Protein AF-A0A2D6P8G8-F1 (afdb_monomer_lite)

Sequence (89 aa):
MSAFLSFLFAATLWVQVPQWSDDWSNCAVDVPDASCHWYIVDADNTFGEGFDWETAPWYSVEGLQDIANLHDNVLESGHQYTLEALQDS

Structure (mmCIF, N/CA/C/O backbone):
data_AF-A0A2D6P8G8-F1
#
_entry.id   AF-A0A2D6P8G8-F1
#
loop_
_atom_site.group_PDB
_atom_site.id
_atom_site.type_symbol
_atom_site.label_atom_id
_atom_site.label_alt_id
_atom_site.label_comp_id
_atom_site.label_asym_id
_atom_site.label_entity_id
_atom_site.label_seq_id
_atom_site.pdbx_PDB_ins_code
_atom_site.Cartn_x
_atom_site.Cartn_y
_atom_site.Cartn_z
_atom_site.occupancy
_atom_site.B_iso_or_equiv
_atom_site.auth_seq_id
_atom_site.auth_comp_id
_atom_site.auth_asym_id
_atom_site.auth_atom_id
_atom_site.pdbx_PDB_model_num
ATOM 1 N N . MET A 1 1 ? -2.927 -4.663 -38.518 1.00 48.97 1 MET A N 1
ATOM 2 C CA . MET A 1 1 ? -3.163 -4.180 -37.141 1.00 48.97 1 MET A CA 1
ATOM 3 C C . MET A 1 1 ? -1.887 -3.503 -36.678 1.00 48.97 1 MET A C 1
ATOM 5 O O . MET A 1 1 ? -0.827 -4.100 -36.794 1.00 48.97 1 MET A O 1
ATOM 9 N N . SER A 1 2 ? -1.974 -2.216 -36.347 1.00 53.53 2 SER A N 1
ATOM 10 C CA . SER A 1 2 ? -0.821 -1.326 -36.176 1.00 53.53 2 SER A CA 1
ATOM 11 C C . SER A 1 2 ? -0.024 -1.678 -34.919 1.00 53.53 2 SER A C 1
ATOM 13 O O . SER A 1 2 ? -0.594 -1.679 -33.832 1.00 53.53 2 SER A O 1
ATOM 15 N N . ALA A 1 3 ? 1.291 -1.884 -35.055 1.00 62.47 3 ALA A N 1
ATOM 16 C CA . ALA A 1 3 ? 2.233 -2.047 -33.936 1.00 62.47 3 ALA A CA 1
ATOM 17 C C . ALA A 1 3 ? 2.207 -0.867 -32.936 1.00 62.47 3 ALA A C 1
ATOM 19 O O . ALA A 1 3 ? 2.651 -0.996 -31.801 1.00 62.47 3 ALA A O 1
ATOM 20 N N . PHE A 1 4 ? 1.616 0.264 -33.334 1.00 57.25 4 PHE A N 1
ATOM 21 C CA . PHE A 1 4 ? 1.321 1.411 -32.474 1.00 57.25 4 PHE A CA 1
ATOM 22 C C . PHE A 1 4 ? 0.398 1.088 -31.289 1.00 57.25 4 PHE A C 1
ATOM 24 O O . PHE A 1 4 ? 0.541 1.700 -30.238 1.00 57.25 4 PHE A O 1
ATOM 31 N N . LEU A 1 5 ? -0.527 0.130 -31.426 1.00 57.03 5 LEU A N 1
ATOM 32 C CA . LEU A 1 5 ? -1.438 -0.225 -30.331 1.00 57.03 5 LEU A CA 1
ATOM 33 C C . LEU A 1 5 ? -0.745 -1.072 -29.248 1.00 57.03 5 LEU A C 1
ATOM 35 O O . LEU A 1 5 ? -1.164 -1.058 -28.098 1.00 57.03 5 LEU A O 1
ATOM 39 N N . SER A 1 6 ? 0.337 -1.771 -29.605 1.00 53.31 6 SER A N 1
ATOM 40 C CA . SER A 1 6 ? 1.110 -2.620 -28.689 1.00 53.31 6 SER A CA 1
ATOM 41 C C . SER A 1 6 ? 2.008 -1.821 -27.738 1.00 53.31 6 SER A C 1
ATOM 43 O O . SER A 1 6 ? 2.298 -2.298 -26.651 1.00 53.31 6 SER A O 1
ATOM 45 N N . PHE A 1 7 ? 2.406 -0.598 -28.107 1.00 54.69 7 PHE A N 1
ATOM 46 C CA . PHE A 1 7 ? 3.172 0.300 -27.229 1.00 54.69 7 PHE A CA 1
ATOM 47 C C . PHE A 1 7 ? 2.297 1.074 -26.229 1.00 54.69 7 PHE A C 1
ATOM 49 O O . PHE A 1 7 ? 2.808 1.566 -25.229 1.00 54.69 7 PHE A O 1
ATOM 56 N N . LEU A 1 8 ? 0.98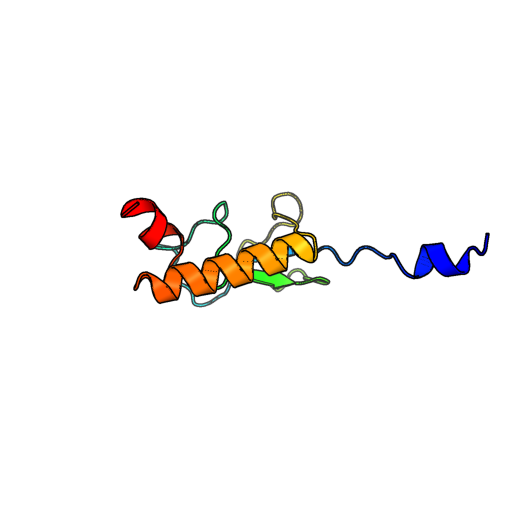5 1.171 -26.474 1.00 55.78 8 LEU A N 1
ATOM 57 C CA . LEU A 1 8 ? 0.039 1.861 -25.585 1.00 55.78 8 LEU A CA 1
ATOM 58 C C . LEU A 1 8 ? -0.410 1.003 -24.389 1.00 55.78 8 LEU A C 1
ATOM 60 O O . LEU A 1 8 ? -1.046 1.522 -23.481 1.00 55.78 8 LEU A O 1
ATOM 64 N N . PHE A 1 9 ? -0.049 -0.283 -24.371 1.00 53.78 9 PHE A N 1
ATOM 65 C CA . PHE A 1 9 ? -0.249 -1.209 -23.253 1.00 53.78 9 PHE A CA 1
ATOM 66 C C . PHE A 1 9 ? 1.097 -1.629 -22.646 1.00 53.78 9 PHE A C 1
ATOM 68 O O . PHE A 1 9 ? 1.322 -2.802 -22.352 1.00 53.78 9 PHE A O 1
ATOM 75 N N . ALA A 1 10 ? 2.023 -0.683 -22.459 1.00 56.66 10 ALA A N 1
ATOM 76 C CA . ALA A 1 10 ? 3.043 -0.883 -21.437 1.00 56.66 10 ALA A CA 1
ATOM 77 C C . ALA A 1 10 ? 2.291 -0.968 -20.102 1.00 56.66 10 ALA A C 1
ATOM 79 O O . ALA A 1 10 ? 1.827 0.047 -19.591 1.00 56.66 10 ALA A O 1
ATOM 80 N N . ALA A 1 11 ? 2.044 -2.189 -19.622 1.00 60.75 11 ALA A N 1
ATOM 81 C CA . ALA A 1 11 ? 1.337 -2.427 -18.376 1.00 60.75 11 ALA A CA 1
ATOM 82 C C . ALA A 1 11 ? 2.073 -1.678 -17.260 1.00 60.75 11 ALA A C 1
ATOM 84 O O . ALA A 1 11 ? 3.190 -2.045 -16.898 1.00 60.75 11 ALA A O 1
ATOM 85 N N . THR A 1 12 ? 1.473 -0.602 -16.753 1.00 70.19 12 THR A N 1
ATOM 86 C CA . THR A 1 12 ? 1.964 0.088 -15.562 1.00 70.19 12 THR A CA 1
ATOM 87 C C . THR A 1 12 ? 1.598 -0.792 -14.376 1.00 70.19 12 THR A C 1
ATOM 89 O O . THR A 1 12 ? 0.506 -0.671 -13.819 1.00 70.19 12 THR A O 1
ATOM 92 N N . LEU A 1 13 ? 2.457 -1.763 -14.078 1.00 83.56 13 LEU A N 1
ATOM 93 C CA . LEU A 1 13 ? 2.384 -2.500 -12.828 1.00 83.56 13 LEU A CA 1
ATOM 94 C C . LEU A 1 13 ? 2.897 -1.590 -11.717 1.00 83.56 13 LEU A C 1
ATOM 96 O O . LEU A 1 13 ? 3.843 -0.830 -11.917 1.00 83.56 13 LEU A O 1
ATOM 100 N N . TRP A 1 14 ? 2.248 -1.664 -10.568 1.00 91.06 14 TRP A N 1
ATOM 101 C CA . TRP A 1 14 ? 2.589 -0.883 -9.393 1.00 91.06 14 TRP A CA 1
ATOM 102 C C . TRP A 1 14 ? 3.115 -1.828 -8.328 1.00 91.06 14 TRP A C 1
ATOM 104 O O . TRP A 1 14 ? 2.448 -2.802 -7.983 1.00 91.06 14 TRP A O 1
ATOM 114 N N . VAL A 1 15 ? 4.313 -1.565 -7.829 1.00 91.31 15 VAL A N 1
ATOM 115 C CA . VAL A 1 15 ? 4.921 -2.354 -6.764 1.00 91.31 15 VAL A CA 1
ATOM 116 C C . VAL A 1 15 ? 4.529 -1.783 -5.405 1.00 91.31 15 VAL A C 1
ATOM 118 O O . VAL A 1 15 ? 4.487 -0.563 -5.231 1.00 91.31 15 VAL A O 1
ATOM 121 N N . GLN A 1 16 ? 4.226 -2.660 -4.451 1.00 92.00 16 GLN A N 1
ATOM 122 C CA . GLN A 1 16 ? 4.010 -2.289 -3.056 1.00 92.00 16 GLN A CA 1
ATOM 123 C C . GLN A 1 16 ? 5.358 -2.101 -2.364 1.00 92.00 16 GLN A C 1
ATOM 125 O O . GLN A 1 16 ? 6.206 -2.995 -2.388 1.00 92.00 16 GLN A O 1
ATOM 130 N N . VAL A 1 17 ? 5.544 -0.944 -1.733 1.00 91.00 17 VAL A N 1
ATOM 131 C CA . VAL A 1 17 ? 6.767 -0.600 -1.004 1.00 91.00 17 VAL A CA 1
ATOM 132 C C . VAL A 1 17 ? 6.442 -0.131 0.420 1.00 91.00 17 VAL A C 1
ATOM 134 O O . VAL A 1 17 ? 5.461 0.592 0.611 1.00 91.00 17 VAL A O 1
ATOM 137 N N . PRO A 1 18 ? 7.242 -0.514 1.430 1.00 89.56 18 PRO A N 1
ATOM 138 C CA . PRO A 1 18 ? 7.101 -0.015 2.800 1.00 89.56 18 PRO A CA 1
ATOM 139 C C . PRO A 1 18 ? 7.207 1.516 2.897 1.00 89.56 18 PRO A C 1
ATOM 141 O O . PRO A 1 18 ? 8.142 2.092 2.330 1.00 89.56 18 PRO A O 1
ATOM 144 N N . GLN A 1 19 ? 6.319 2.191 3.644 1.00 88.56 19 GLN A N 1
ATOM 145 C CA . GLN A 1 19 ? 6.541 3.610 3.973 1.00 88.56 19 GLN A CA 1
ATOM 146 C C . GLN A 1 19 ? 7.473 3.763 5.181 1.00 88.56 19 GLN A C 1
ATOM 148 O O . GLN A 1 19 ? 7.680 2.855 5.981 1.00 88.56 19 GLN A O 1
ATOM 153 N N . TRP A 1 20 ? 8.087 4.936 5.323 1.00 81.44 20 TRP A N 1
ATOM 154 C CA . TRP A 1 20 ? 9.209 5.104 6.256 1.00 81.44 20 TRP A CA 1
ATOM 155 C C . TRP A 1 20 ? 8.779 5.428 7.691 1.00 81.44 20 TRP A C 1
ATOM 157 O O . TRP A 1 20 ? 9.605 5.357 8.597 1.00 81.44 20 TRP A O 1
ATOM 167 N N . SER A 1 21 ? 7.523 5.828 7.906 1.00 81.69 21 SER A N 1
ATOM 168 C CA . SER A 1 21 ? 7.047 6.372 9.187 1.00 81.69 21 SER A CA 1
ATOM 169 C C . SER A 1 21 ? 5.754 5.714 9.686 1.00 81.69 21 SER A C 1
ATOM 171 O O . SER A 1 21 ? 5.031 6.332 10.471 1.00 81.69 21 SER A O 1
ATOM 173 N N . ASP A 1 22 ? 5.482 4.481 9.261 1.00 84.19 22 ASP A N 1
ATOM 174 C CA . ASP A 1 22 ? 4.277 3.752 9.656 1.00 84.19 22 ASP A CA 1
ATOM 175 C C . ASP A 1 22 ? 4.489 2.881 10.893 1.00 84.19 22 ASP A C 1
ATOM 177 O O . ASP A 1 22 ? 5.607 2.497 11.259 1.00 84.19 22 ASP A O 1
ATOM 181 N N . ASP A 1 23 ? 3.380 2.570 11.556 1.00 87.69 23 ASP A N 1
ATOM 182 C CA . ASP A 1 23 ? 3.366 1.687 12.709 1.00 87.69 23 ASP A CA 1
ATOM 183 C C . ASP A 1 23 ? 3.379 0.222 12.266 1.00 87.69 23 ASP A C 1
ATOM 185 O O . ASP A 1 23 ? 2.347 -0.438 12.152 1.00 87.69 23 ASP A O 1
ATOM 189 N N . TRP A 1 24 ? 4.583 -0.310 12.071 1.00 88.00 24 TRP A N 1
ATOM 190 C CA . TRP A 1 24 ? 4.813 -1.709 11.703 1.00 88.00 24 TRP A CA 1
ATOM 191 C C . TRP A 1 24 ? 4.274 -2.743 12.701 1.00 88.00 24 TRP A C 1
ATOM 193 O O . TRP A 1 24 ? 4.290 -3.931 12.396 1.00 88.00 24 TRP A O 1
ATOM 203 N N . SER A 1 25 ? 3.783 -2.337 13.880 1.00 89.69 25 SER A N 1
ATOM 204 C CA . SER A 1 25 ? 3.047 -3.251 14.763 1.00 89.69 25 SER A CA 1
ATOM 205 C C . SER A 1 25 ? 1.611 -3.520 14.292 1.00 89.69 25 SER A C 1
ATOM 207 O O . SER A 1 25 ? 1.046 -4.555 14.642 1.00 89.69 25 SER A O 1
ATOM 209 N N . ASN A 1 26 ? 1.060 -2.628 13.463 1.00 90.19 26 ASN A N 1
ATOM 210 C CA . ASN A 1 26 ? -0.281 -2.697 12.878 1.00 90.19 26 ASN A CA 1
ATOM 211 C C . ASN A 1 26 ? -0.262 -2.864 11.347 1.00 90.19 26 ASN A C 1
ATOM 213 O O . ASN A 1 26 ? -1.316 -2.885 10.715 1.00 90.19 26 ASN A O 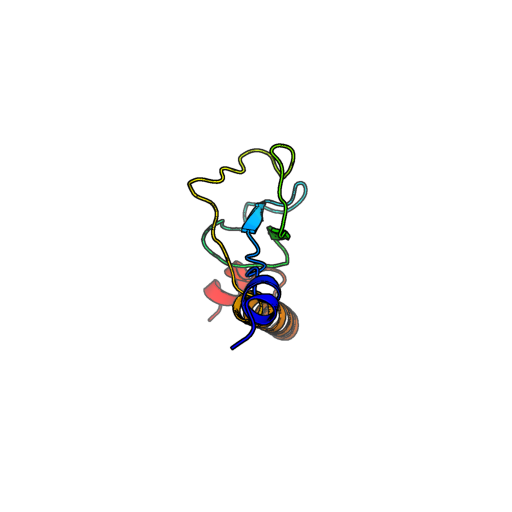1
ATOM 217 N N . CYS A 1 27 ? 0.924 -3.013 10.754 1.00 89.12 27 CYS A N 1
ATOM 218 C CA . CYS A 1 27 ? 1.130 -3.203 9.321 1.00 89.12 27 CYS A CA 1
ATOM 219 C C . CYS A 1 27 ? 1.785 -4.561 9.047 1.00 89.12 27 CYS A C 1
ATOM 221 O O . CYS A 1 27 ? 2.678 -4.983 9.780 1.00 89.12 27 CYS A O 1
ATOM 223 N N . ALA A 1 28 ? 1.399 -5.227 7.957 1.00 87.88 28 ALA A N 1
ATOM 224 C CA . ALA A 1 28 ? 2.094 -6.418 7.473 1.00 87.88 28 ALA A CA 1
ATOM 225 C C . ALA A 1 28 ? 2.263 -6.386 5.957 1.00 87.88 28 ALA A C 1
ATOM 227 O O . ALA A 1 28 ? 1.375 -5.950 5.233 1.00 87.88 28 ALA A O 1
ATOM 228 N N . VAL A 1 29 ? 3.412 -6.876 5.489 1.00 82.06 29 VAL A N 1
ATOM 229 C CA . VAL A 1 29 ? 3.820 -6.831 4.075 1.00 82.06 29 VAL A CA 1
ATOM 230 C C . VAL A 1 29 ? 2.866 -7.615 3.166 1.00 82.06 29 VAL A C 1
ATOM 232 O O . VAL A 1 29 ? 2.686 -7.266 2.004 1.00 82.06 29 VAL A O 1
ATOM 235 N N . ASP A 1 30 ? 2.241 -8.670 3.682 1.00 86.25 30 ASP A N 1
ATOM 236 C CA . ASP A 1 30 ? 1.292 -9.521 2.963 1.00 86.25 30 ASP A CA 1
ATOM 237 C C . ASP A 1 30 ? -0.144 -8.973 2.943 1.00 86.25 30 ASP A C 1
ATOM 239 O O . ASP A 1 30 ? -0.981 -9.497 2.207 1.00 86.25 30 ASP A O 1
ATOM 243 N N . VAL A 1 31 ? -0.430 -7.911 3.706 1.00 90.75 31 VAL A N 1
ATOM 244 C CA . VAL A 1 31 ? -1.742 -7.260 3.741 1.00 90.75 31 VAL A CA 1
ATOM 245 C C . VAL A 1 31 ? -1.675 -5.926 2.996 1.00 90.75 31 VAL A C 1
ATOM 247 O O . VAL A 1 31 ? -0.966 -5.012 3.427 1.00 90.75 31 VAL A O 1
ATOM 250 N N . PRO A 1 32 ? -2.412 -5.778 1.881 1.00 92.81 32 PRO A N 1
ATOM 251 C CA . PRO A 1 32 ? -2.423 -4.529 1.145 1.00 92.81 32 PRO A CA 1
ATOM 252 C C . PRO A 1 32 ? -3.138 -3.447 1.951 1.00 92.81 32 PRO A C 1
ATOM 254 O O . PRO A 1 32 ? -4.335 -3.534 2.213 1.00 92.81 32 PRO A O 1
ATOM 257 N N . ASP A 1 33 ? -2.391 -2.411 2.317 1.00 94.50 33 ASP A N 1
ATOM 258 C CA . ASP A 1 33 ? -2.899 -1.307 3.123 1.00 94.50 33 ASP A CA 1
ATOM 259 C C . ASP A 1 33 ? -2.229 0.005 2.706 1.00 94.50 33 ASP A C 1
ATOM 261 O O . ASP A 1 33 ? -1.010 0.154 2.824 1.00 94.50 33 ASP A O 1
ATOM 265 N N . ALA A 1 34 ? -3.024 0.951 2.202 1.00 93.56 34 ALA A N 1
ATOM 266 C CA . ALA A 1 34 ? -2.552 2.275 1.797 1.00 93.56 34 ALA A CA 1
ATOM 267 C C . ALA A 1 34 ? -2.124 3.154 2.989 1.00 93.56 34 ALA A C 1
ATOM 269 O O . ALA A 1 34 ? -1.378 4.113 2.796 1.00 93.56 34 ALA A O 1
ATOM 270 N N . SER A 1 35 ? -2.536 2.804 4.212 1.00 93.56 35 SER A N 1
ATOM 271 C CA . SER A 1 35 ? -2.046 3.412 5.452 1.00 93.56 35 SER A CA 1
ATOM 272 C C . SER A 1 35 ? -0.644 2.922 5.847 1.00 93.56 35 SER A C 1
ATOM 274 O O . SER A 1 35 ? -0.050 3.526 6.728 1.00 93.56 35 SER A O 1
ATOM 276 N N . CYS A 1 36 ? -0.136 1.843 5.230 1.00 92.62 36 CYS A N 1
ATOM 277 C CA . CYS A 1 36 ? 1.133 1.182 5.591 1.00 92.62 36 CYS A CA 1
ATOM 278 C C . CYS A 1 36 ? 2.145 1.066 4.437 1.00 92.62 36 CYS A C 1
ATOM 280 O O . CYS A 1 36 ? 3.331 0.793 4.638 1.00 92.62 36 CYS A O 1
ATOM 282 N N . HIS A 1 37 ? 1.673 1.178 3.193 1.00 92.81 37 HIS A N 1
ATOM 283 C CA . HIS A 1 37 ? 2.488 0.951 2.003 1.00 92.81 37 HIS A CA 1
ATOM 284 C C . HIS A 1 37 ? 2.214 2.005 0.940 1.00 92.81 37 HIS A C 1
ATOM 286 O O . HIS A 1 37 ? 1.083 2.464 0.777 1.00 92.81 37 HIS A O 1
ATOM 292 N N . TRP A 1 38 ? 3.247 2.358 0.180 1.00 91.56 38 TRP A N 1
ATOM 293 C CA . TRP A 1 38 ? 3.073 3.070 -1.079 1.00 91.56 38 TRP A CA 1
ATOM 294 C C . TRP A 1 38 ? 2.961 2.074 -2.225 1.00 91.56 38 TRP A C 1
ATOM 296 O O . TRP A 1 38 ? 3.469 0.956 -2.160 1.00 91.56 38 TRP A O 1
ATOM 306 N N . TYR A 1 39 ? 2.335 2.522 -3.305 1.00 91.94 39 TYR A N 1
ATOM 307 C CA . TYR A 1 39 ? 2.244 1.776 -4.548 1.00 91.94 39 TYR A CA 1
ATOM 308 C C . TYR A 1 39 ? 2.874 2.631 -5.637 1.00 91.94 39 TYR A C 1
ATOM 310 O O . TYR A 1 39 ? 2.434 3.761 -5.857 1.00 91.94 39 TYR A O 1
ATOM 318 N N . ILE A 1 40 ? 3.932 2.134 -6.287 1.00 89.56 40 ILE A N 1
ATOM 319 C CA . ILE A 1 40 ? 4.793 2.938 -7.175 1.00 89.56 40 ILE A CA 1
ATOM 320 C C . ILE A 1 40 ? 5.096 2.178 -8.475 1.00 89.56 40 ILE A C 1
ATOM 322 O O . ILE A 1 40 ? 5.343 0.982 -8.444 1.00 89.56 40 ILE A O 1
ATOM 326 N N . VAL A 1 41 ? 5.075 2.850 -9.633 1.00 86.06 41 VAL A N 1
ATOM 327 C CA . VAL A 1 41 ? 5.393 2.224 -10.943 1.00 86.06 41 VAL A CA 1
ATOM 328 C C . VAL A 1 41 ? 6.898 2.069 -11.173 1.00 86.06 41 VAL A C 1
ATOM 330 O O . VAL A 1 41 ? 7.335 1.109 -11.798 1.00 86.06 41 VAL A O 1
ATOM 333 N N . ASP A 1 42 ? 7.683 3.028 -10.689 1.00 81.12 42 ASP A N 1
ATOM 334 C CA . ASP A 1 42 ? 9.126 3.133 -10.920 1.00 81.12 42 ASP A CA 1
ATOM 335 C C . ASP A 1 42 ? 9.835 3.308 -9.574 1.00 81.12 42 ASP A C 1
ATOM 337 O O . ASP A 1 42 ? 10.348 4.379 -9.245 1.00 81.12 42 ASP A O 1
ATOM 341 N N . ALA A 1 43 ? 9.740 2.280 -8.725 1.00 80.25 43 ALA A N 1
ATOM 342 C CA . ALA A 1 43 ? 10.506 2.268 -7.488 1.00 80.25 43 ALA A CA 1
ATOM 343 C C . ALA A 1 43 ? 12.007 2.224 -7.828 1.00 80.25 43 ALA A C 1
ATOM 345 O O . ALA A 1 43 ? 12.428 1.646 -8.820 1.00 80.25 43 ALA A O 1
ATOM 346 N N . ASP A 1 44 ? 12.837 2.845 -7.012 1.00 78.00 44 ASP A N 1
ATOM 347 C CA . ASP A 1 44 ? 14.279 2.650 -7.003 1.00 78.00 44 ASP A CA 1
ATOM 348 C C . ASP A 1 44 ? 14.719 1.985 -5.686 1.00 78.00 44 ASP A C 1
ATOM 350 O O . ASP A 1 44 ? 13.913 1.591 -4.843 1.00 78.00 44 ASP A O 1
ATOM 354 N N . ASN A 1 45 ? 16.024 1.829 -5.500 1.00 68.62 45 ASN A N 1
ATOM 355 C CA . ASN A 1 45 ? 16.599 1.231 -4.297 1.00 68.62 45 ASN A CA 1
ATOM 356 C C . ASN A 1 45 ? 16.587 2.157 -3.065 1.00 68.62 45 ASN A C 1
ATOM 358 O O . ASN A 1 45 ? 17.190 1.809 -2.051 1.00 68.62 45 ASN A O 1
ATOM 362 N N . THR A 1 46 ? 15.966 3.336 -3.145 1.00 75.31 46 THR A N 1
ATOM 363 C CA . THR A 1 46 ? 15.840 4.270 -2.021 1.00 75.31 46 THR A CA 1
ATOM 364 C C . THR A 1 46 ? 14.495 4.146 -1.308 1.00 75.31 46 THR A C 1
ATOM 366 O O . THR A 1 46 ? 14.358 4.653 -0.198 1.00 75.31 46 THR A O 1
ATOM 369 N N . PHE A 1 47 ? 13.511 3.447 -1.887 1.00 76.50 47 PHE A N 1
ATOM 370 C CA . PHE A 1 47 ? 12.190 3.290 -1.279 1.00 76.50 47 PHE A CA 1
ATOM 371 C C . PHE A 1 47 ? 12.201 2.309 -0.110 1.00 76.50 47 PHE A C 1
ATOM 373 O O . PHE A 1 47 ? 12.093 1.107 -0.299 1.00 76.50 47 PHE A O 1
ATOM 380 N N . GLY A 1 48 ? 12.248 2.853 1.104 1.00 67.06 48 GLY A N 1
ATOM 381 C CA . GLY A 1 48 ? 12.017 2.112 2.342 1.00 67.06 48 GLY A CA 1
ATOM 382 C C . GLY A 1 48 ? 13.231 1.288 2.753 1.00 67.06 48 GLY A C 1
ATOM 383 O O . GLY A 1 48 ? 13.919 0.687 1.929 1.00 67.06 48 GLY A O 1
ATOM 384 N N . GLU A 1 49 ? 13.517 1.239 4.052 1.00 72.31 49 GLU A N 1
ATOM 385 C CA . GLU A 1 49 ? 14.485 0.260 4.540 1.00 72.31 49 GLU A CA 1
ATOM 386 C C . GLU A 1 49 ? 13.889 -1.146 4.384 1.00 72.31 49 GLU A C 1
ATOM 388 O O . GLU A 1 49 ? 12.848 -1.453 4.959 1.00 72.31 49 GLU A O 1
ATOM 393 N N . GLY A 1 50 ? 14.550 -2.000 3.597 1.00 68.31 50 GLY A N 1
ATOM 394 C CA . GLY A 1 50 ? 14.158 -3.403 3.434 1.00 68.31 50 GLY A CA 1
ATOM 395 C C . GLY A 1 50 ? 13.276 -3.722 2.224 1.00 68.31 50 GLY A C 1
ATOM 396 O O . GLY A 1 50 ? 12.768 -4.838 2.152 1.00 68.31 50 GLY A O 1
ATOM 397 N N . PHE A 1 51 ? 13.108 -2.804 1.266 1.00 82.44 51 PHE A N 1
ATOM 398 C CA . PHE A 1 51 ? 12.482 -3.143 -0.014 1.00 82.44 51 PHE A CA 1
ATOM 399 C C . PHE A 1 51 ? 13.364 -4.079 -0.852 1.00 82.44 51 PHE A C 1
ATOM 401 O O . PHE A 1 51 ? 14.560 -3.836 -1.038 1.00 82.44 51 PHE A O 1
ATOM 408 N N . ASP A 1 52 ? 12.748 -5.129 -1.388 1.00 82.94 52 ASP A N 1
ATOM 409 C CA . ASP A 1 52 ? 13.376 -6.104 -2.270 1.00 82.94 52 ASP A CA 1
ATOM 410 C C . ASP A 1 52 ? 12.449 -6.433 -3.446 1.00 82.94 52 ASP A C 1
ATOM 412 O O . ASP A 1 52 ? 11.334 -6.926 -3.277 1.00 82.94 52 ASP A O 1
ATOM 416 N N . TRP A 1 53 ? 12.941 -6.185 -4.659 1.00 82.19 53 TRP A N 1
ATOM 417 C CA . TRP A 1 53 ? 12.219 -6.429 -5.904 1.00 82.19 53 TRP A CA 1
ATOM 418 C C . TRP A 1 53 ? 11.837 -7.892 -6.129 1.00 82.19 53 TRP A C 1
ATOM 420 O O . TRP A 1 53 ? 10.861 -8.151 -6.833 1.00 82.19 53 TRP A O 1
ATOM 430 N N . GLU A 1 54 ? 12.602 -8.841 -5.584 1.00 83.12 54 GLU A N 1
ATOM 431 C CA . GLU A 1 54 ? 12.329 -10.270 -5.774 1.00 83.12 54 GLU A CA 1
ATOM 432 C C . GLU A 1 54 ? 11.118 -10.739 -4.963 1.00 83.12 54 GLU A C 1
ATOM 434 O O . GLU A 1 54 ? 10.444 -11.696 -5.349 1.00 83.12 54 GLU A O 1
ATOM 439 N N . THR A 1 55 ? 10.830 -10.060 -3.852 1.00 83.88 55 THR A N 1
ATOM 440 C CA . THR A 1 55 ? 9.784 -10.450 -2.899 1.00 83.88 55 THR A CA 1
ATOM 441 C C . THR A 1 55 ? 8.612 -9.472 -2.846 1.00 83.88 55 THR A C 1
ATOM 443 O O . THR A 1 55 ? 7.568 -9.808 -2.285 1.00 83.88 55 THR A O 1
ATOM 446 N N . ALA A 1 56 ? 8.741 -8.295 -3.460 1.00 86.38 56 ALA A N 1
ATOM 447 C CA . ALA A 1 56 ? 7.706 -7.275 -3.445 1.00 86.38 56 ALA A CA 1
ATOM 448 C C . ALA A 1 56 ? 6.434 -7.679 -4.225 1.00 86.38 56 ALA A C 1
ATOM 450 O O . ALA A 1 56 ? 6.525 -8.138 -5.370 1.00 86.38 56 ALA A O 1
ATOM 451 N N . PRO A 1 57 ? 5.233 -7.458 -3.656 1.00 89.44 57 PRO A N 1
ATOM 452 C CA . PRO A 1 57 ? 3.970 -7.637 -4.367 1.00 89.44 57 PRO A CA 1
ATOM 453 C C . PRO A 1 57 ? 3.776 -6.609 -5.491 1.00 89.44 57 PRO A C 1
ATOM 455 O O . PRO A 1 57 ? 4.109 -5.432 -5.343 1.00 89.44 57 PRO A O 1
ATOM 458 N N . TRP A 1 58 ? 3.166 -7.044 -6.597 1.00 89.88 58 TRP A N 1
ATOM 459 C CA . TRP A 1 58 ? 2.849 -6.200 -7.751 1.00 89.88 58 TRP A CA 1
ATOM 460 C C . TRP A 1 58 ? 1.351 -6.200 -8.041 1.00 89.88 58 TRP A C 1
ATOM 462 O O . TRP A 1 58 ? 0.704 -7.247 -8.016 1.00 89.88 58 TRP A O 1
ATOM 472 N N . TYR A 1 59 ? 0.824 -5.035 -8.401 1.00 91.94 59 TYR A N 1
ATOM 473 C CA . TYR A 1 59 ? -0.596 -4.804 -8.632 1.00 91.94 59 TYR A CA 1
ATOM 474 C C . TYR A 1 59 ? -0.849 -4.195 -10.011 1.00 91.94 59 TYR A C 1
ATOM 476 O O . TYR A 1 59 ? -0.054 -3.406 -10.531 1.00 91.94 59 TYR A O 1
ATOM 484 N N . SER A 1 60 ? -1.982 -4.565 -10.612 1.00 92.31 60 SER A N 1
ATOM 485 C CA . SER A 1 60 ? -2.530 -3.856 -11.768 1.00 92.31 60 SER A CA 1
ATOM 486 C C . SER A 1 60 ? -3.258 -2.583 -11.324 1.00 92.31 60 SER A C 1
ATOM 488 O O . SER A 1 60 ? -3.430 -2.328 -10.132 1.00 92.31 60 SER A O 1
ATOM 490 N N . VAL A 1 61 ? -3.730 -1.793 -12.289 1.00 90.56 61 VAL A N 1
ATOM 491 C CA . VAL A 1 61 ? -4.546 -0.600 -12.016 1.00 90.56 61 VAL A CA 1
ATOM 492 C C . VAL A 1 61 ? -5.840 -0.966 -11.283 1.00 90.56 61 VAL A C 1
ATOM 494 O O . VAL A 1 61 ? -6.239 -0.269 -10.357 1.00 90.56 61 VAL A O 1
ATOM 497 N N . GLU A 1 62 ? -6.475 -2.077 -11.657 1.00 92.50 62 GLU A N 1
ATOM 498 C CA . GLU A 1 62 ? -7.667 -2.593 -10.977 1.00 92.50 62 GLU A CA 1
ATOM 499 C C . GLU A 1 62 ? -7.341 -3.005 -9.538 1.00 92.50 62 GLU A C 1
ATOM 501 O O . GLU A 1 62 ? -8.073 -2.639 -8.626 1.00 92.50 62 GLU A O 1
ATOM 506 N N . GLY A 1 63 ? -6.198 -3.668 -9.321 1.00 92.81 63 GLY A N 1
ATOM 507 C CA . GLY A 1 63 ? -5.728 -4.005 -7.976 1.00 92.81 63 GLY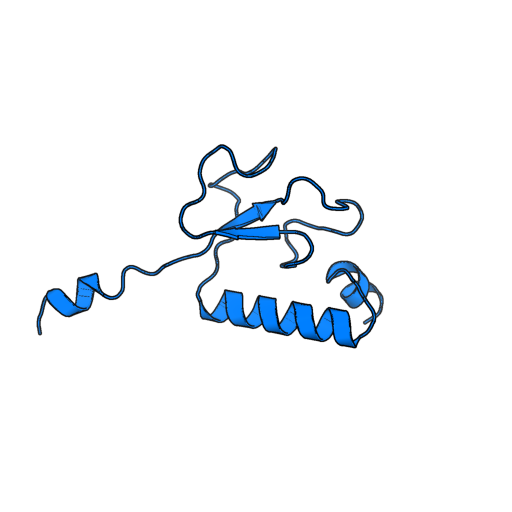 A CA 1
ATOM 508 C C . GLY A 1 63 ? -5.527 -2.769 -7.096 1.00 92.81 63 GLY A C 1
ATOM 509 O O . GLY A 1 63 ? -5.928 -2.773 -5.938 1.00 92.81 63 GLY A O 1
ATOM 510 N N . LEU A 1 64 ? -4.987 -1.675 -7.644 1.00 93.31 64 LEU A N 1
ATOM 511 C CA . LEU A 1 64 ? -4.892 -0.411 -6.906 1.00 93.31 64 LEU A CA 1
ATOM 512 C C . LEU A 1 64 ? -6.253 0.201 -6.580 1.00 93.31 64 LEU A C 1
ATOM 514 O O . LEU A 1 64 ? -6.422 0.768 -5.503 1.00 93.31 64 LEU A O 1
ATOM 518 N N . GLN A 1 65 ? -7.220 0.100 -7.494 1.00 95.12 65 GLN A N 1
ATOM 519 C CA . GLN A 1 65 ? -8.578 0.563 -7.225 1.00 95.12 65 GLN A CA 1
ATOM 520 C C . GLN A 1 65 ? -9.219 -0.243 -6.089 1.00 95.12 65 GLN A C 1
ATOM 522 O O . GLN A 1 65 ? -9.885 0.341 -5.236 1.00 95.12 65 GLN A O 1
ATOM 527 N N . ASP A 1 66 ? -8.991 -1.556 -6.047 1.00 95.88 66 ASP A N 1
ATOM 528 C CA . ASP A 1 66 ? -9.468 -2.415 -4.962 1.00 95.88 66 ASP A CA 1
ATOM 529 C C . ASP A 1 66 ? -8.830 -2.033 -3.622 1.00 95.88 66 ASP A C 1
ATOM 531 O O . ASP A 1 66 ? -9.531 -1.954 -2.616 1.00 95.88 66 ASP A O 1
ATOM 535 N N . ILE A 1 67 ? -7.533 -1.713 -3.611 1.00 95.69 67 ILE A N 1
ATOM 536 C CA . ILE A 1 67 ? -6.822 -1.231 -2.417 1.00 95.69 67 ILE A CA 1
ATOM 537 C C . ILE A 1 67 ? -7.383 0.111 -1.937 1.00 95.69 67 ILE A C 1
ATOM 539 O O . ILE A 1 67 ? -7.588 0.297 -0.740 1.00 95.69 67 ILE A O 1
ATOM 543 N N . ALA A 1 68 ? -7.659 1.041 -2.853 1.00 95.88 68 ALA A N 1
ATOM 544 C CA . ALA A 1 68 ? -8.263 2.324 -2.506 1.00 95.88 68 ALA A CA 1
ATOM 545 C C . ALA A 1 68 ? -9.662 2.136 -1.897 1.00 95.88 68 ALA A C 1
ATOM 547 O O . ALA A 1 68 ? -9.958 2.687 -0.840 1.00 95.88 68 ALA A O 1
ATOM 548 N N . ASN A 1 69 ? -10.493 1.289 -2.512 1.00 97.38 69 ASN A N 1
ATOM 549 C CA . ASN A 1 69 ? -11.817 0.965 -1.983 1.00 97.38 69 ASN A CA 1
ATOM 550 C C . ASN A 1 69 ? -11.727 0.273 -0.612 1.00 97.38 69 ASN A C 1
ATOM 552 O O . ASN A 1 69 ? -12.542 0.533 0.269 1.00 97.38 69 ASN A O 1
ATOM 556 N N . LEU A 1 70 ? -10.751 -0.622 -0.426 1.00 96.50 70 LEU A N 1
ATOM 557 C CA . LEU A 1 70 ? -10.490 -1.280 0.851 1.00 96.50 70 LEU A CA 1
ATOM 558 C C . LEU A 1 70 ? -10.128 -0.260 1.933 1.00 96.50 70 LEU A C 1
ATOM 560 O O . LEU A 1 70 ? -10.714 -0.308 3.008 1.00 96.50 70 LEU A O 1
ATOM 564 N N . HIS A 1 71 ? -9.224 0.675 1.639 1.00 96.19 71 HIS A N 1
ATOM 565 C CA . HIS A 1 71 ? -8.850 1.748 2.560 1.00 96.19 71 HIS A CA 1
ATOM 566 C C . HIS A 1 71 ? -10.068 2.576 2.992 1.00 96.19 71 HIS A C 1
ATOM 568 O O . HIS A 1 71 ? -10.280 2.774 4.187 1.00 96.19 71 HIS A O 1
ATOM 574 N N . ASP A 1 72 ? -10.914 2.984 2.044 1.00 97.19 72 ASP A N 1
ATOM 575 C CA . ASP A 1 72 ? -12.131 3.741 2.352 1.00 97.19 72 ASP A CA 1
ATOM 576 C C . ASP A 1 72 ? -13.089 2.939 3.254 1.00 97.19 72 ASP A C 1
ATOM 578 O O . ASP A 1 72 ? -13.612 3.477 4.231 1.00 97.19 72 ASP A O 1
ATOM 582 N N . ASN A 1 73 ? -13.267 1.639 2.986 1.00 96.44 73 ASN A N 1
ATOM 583 C CA . ASN A 1 73 ? -14.096 0.760 3.818 1.00 96.44 73 ASN A CA 1
ATOM 584 C C . ASN A 1 73 ? -13.524 0.588 5.236 1.00 96.44 73 ASN A C 1
ATOM 586 O O . ASN A 1 73 ? -14.280 0.578 6.208 1.00 96.44 73 ASN A O 1
ATOM 590 N N . VAL A 1 74 ? -12.199 0.456 5.366 1.00 96.06 74 VAL A N 1
ATOM 591 C CA . VAL A 1 74 ? -11.497 0.355 6.657 1.00 96.06 74 VAL A CA 1
ATOM 592 C C . VAL A 1 74 ? -11.759 1.614 7.486 1.00 96.06 74 VAL A C 1
ATOM 594 O O . VAL A 1 74 ? -12.222 1.513 8.625 1.00 96.06 74 VAL A O 1
ATOM 597 N N . LEU A 1 75 ? -11.600 2.794 6.884 1.00 96.38 75 LEU A N 1
ATOM 598 C CA . LEU A 1 75 ? -11.901 4.063 7.547 1.00 96.38 75 LEU A CA 1
ATOM 599 C C . LEU A 1 75 ? -13.387 4.199 7.916 1.00 96.38 75 LEU A C 1
ATOM 601 O O . LEU A 1 75 ? -13.702 4.660 9.014 1.00 96.38 75 LEU A O 1
ATOM 605 N N . GLU A 1 76 ? -14.309 3.783 7.041 1.00 96.50 76 GLU A N 1
ATOM 606 C CA . GLU A 1 76 ? -15.754 3.812 7.320 1.00 96.50 76 GLU A CA 1
ATOM 607 C C . GLU A 1 76 ? -16.136 2.887 8.485 1.00 96.50 76 GLU A C 1
ATOM 609 O O . GLU A 1 76 ? -16.998 3.232 9.297 1.00 96.50 76 GLU A O 1
ATOM 614 N N . SER A 1 77 ? -15.455 1.746 8.618 1.00 94.69 77 SER A N 1
ATOM 615 C CA . SER A 1 77 ? -15.629 0.825 9.747 1.00 94.69 77 SER A CA 1
ATOM 616 C C . SER A 1 77 ? -15.031 1.331 11.068 1.00 94.69 77 SER A C 1
ATOM 618 O O . SER A 1 77 ? -15.285 0.745 12.118 1.00 94.69 77 SER A O 1
ATOM 620 N N . GLY A 1 78 ? -14.313 2.460 11.043 1.00 95.69 78 GLY A N 1
ATOM 621 C CA . GLY A 1 78 ? -13.720 3.089 12.224 1.00 95.69 78 GLY A CA 1
ATOM 622 C C . GLY A 1 78 ? -12.306 2.613 12.556 1.00 95.69 78 GLY A C 1
ATOM 623 O O . GLY A 1 78 ? -11.793 2.985 13.610 1.00 95.69 78 GLY A O 1
ATOM 624 N N . HIS A 1 79 ? -11.680 1.839 11.668 1.00 95.31 79 HIS A N 1
ATOM 625 C CA . HIS A 1 79 ? -10.306 1.360 11.804 1.00 95.31 79 HIS A CA 1
ATOM 626 C C . HIS A 1 79 ? -9.347 2.221 10.985 1.00 95.31 79 HIS A C 1
ATOM 628 O O . HIS A 1 79 ? -9.726 2.797 9.966 1.00 95.31 79 HIS A O 1
ATOM 634 N N . GLN A 1 80 ? -8.090 2.309 11.418 1.00 93.81 80 GLN A N 1
ATOM 635 C CA . GLN A 1 80 ? -7.054 3.017 10.655 1.00 93.81 80 GLN A CA 1
ATOM 636 C C . GLN A 1 80 ? -6.277 2.068 9.734 1.00 93.81 80 GLN A C 1
ATOM 638 O O . GLN A 1 80 ? -5.858 2.467 8.642 1.00 93.81 80 GLN A O 1
ATOM 643 N N . TYR A 1 81 ? -6.089 0.826 10.183 1.00 94.88 81 TYR A N 1
ATOM 644 C CA . TYR A 1 81 ? -5.299 -0.184 9.492 1.00 94.88 81 TYR A CA 1
ATOM 645 C C . TYR A 1 81 ? -6.170 -1.356 9.057 1.00 94.88 81 TYR A C 1
ATOM 647 O O . TYR A 1 81 ? -7.079 -1.793 9.762 1.00 94.88 81 TYR A O 1
ATOM 655 N N . THR A 1 82 ? -5.847 -1.920 7.901 1.00 94.12 82 THR A N 1
ATOM 656 C CA . THR A 1 82 ? -6.555 -3.075 7.34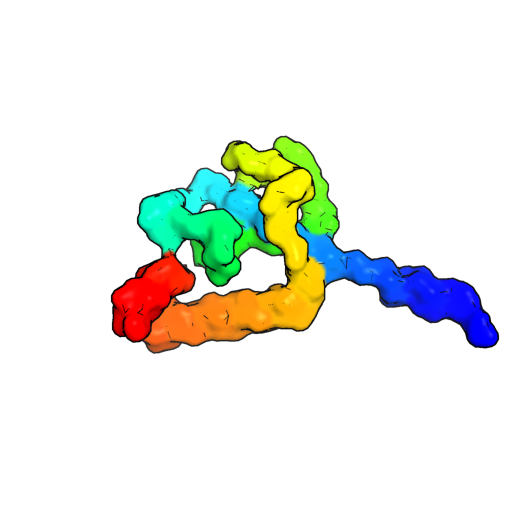3 1.00 94.12 82 THR A CA 1
ATOM 657 C C . THR A 1 82 ? -6.424 -4.289 8.259 1.00 94.12 82 THR A C 1
ATOM 659 O O . THR A 1 82 ? -7.388 -5.023 8.454 1.00 94.12 82 THR A O 1
ATOM 662 N N . LEU A 1 83 ? -5.254 -4.487 8.874 1.00 92.56 83 LEU A N 1
ATOM 663 C CA . LEU A 1 83 ? -5.052 -5.566 9.843 1.00 92.56 83 LEU A CA 1
ATOM 664 C C . LEU A 1 83 ? -5.957 -5.448 11.067 1.00 92.56 83 LEU A C 1
ATOM 666 O O . LEU A 1 83 ? -6.443 -6.466 11.550 1.00 92.56 83 LEU A O 1
ATOM 670 N N . GLU A 1 84 ? -6.182 -4.230 11.550 1.00 92.81 84 GLU A N 1
ATOM 671 C CA . GLU A 1 84 ? -7.087 -3.962 12.666 1.00 92.81 84 GLU A CA 1
ATOM 672 C C . GLU A 1 84 ? -8.519 -4.370 12.288 1.00 92.81 84 GLU A C 1
ATOM 674 O O . GLU A 1 84 ? -9.140 -5.173 12.981 1.00 92.81 84 GLU A O 1
ATOM 679 N N . ALA A 1 85 ? -8.990 -3.935 11.115 1.00 92.69 85 ALA A N 1
ATOM 680 C CA . ALA A 1 85 ? -10.315 -4.292 10.607 1.00 92.69 85 ALA A CA 1
ATOM 681 C C . ALA A 1 85 ? -10.506 -5.809 10.406 1.00 92.69 85 ALA A C 1
ATOM 683 O O . ALA A 1 85 ? -11.593 -6.332 10.638 1.00 92.69 85 ALA A O 1
ATOM 684 N N . LEU A 1 86 ? -9.458 -6.532 9.992 1.00 90.88 86 LEU A N 1
ATOM 685 C CA . LEU A 1 86 ? -9.499 -7.990 9.812 1.00 90.88 86 LEU A CA 1
ATOM 686 C C . LEU A 1 86 ? -9.520 -8.773 11.133 1.00 90.88 86 LEU A C 1
ATOM 688 O O . LEU A 1 86 ? -9.940 -9.929 11.154 1.00 90.88 86 LEU A O 1
ATOM 692 N N . GLN A 1 87 ? -9.033 -8.188 12.226 1.00 89.00 87 GLN A N 1
ATOM 693 C CA . GLN A 1 87 ? -9.058 -8.830 13.544 1.00 89.00 87 GLN A CA 1
AT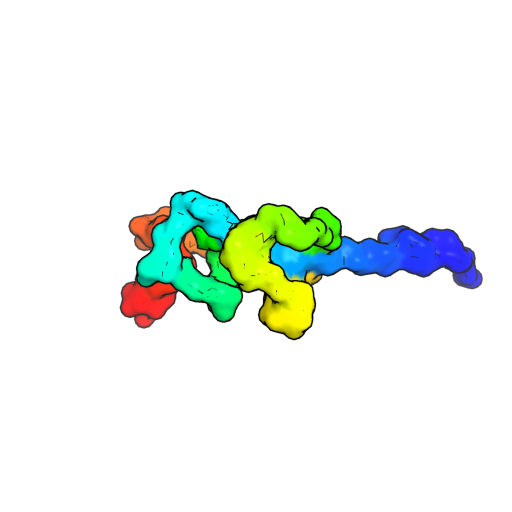OM 694 C C . GLN A 1 87 ? -10.436 -8.735 14.208 1.00 89.00 87 GLN A C 1
ATOM 696 O O . GLN A 1 87 ? -10.790 -9.618 14.991 1.00 89.00 87 GLN A O 1
ATOM 701 N N . ASP A 1 88 ? -11.205 -7.706 13.855 1.00 85.94 88 ASP A N 1
ATOM 702 C CA . ASP A 1 88 ? -12.539 -7.437 14.397 1.00 85.94 88 ASP A CA 1
ATOM 703 C C . ASP A 1 88 ? -13.683 -8.038 13.550 1.00 85.94 88 ASP A C 1
ATOM 705 O O . ASP A 1 88 ? -14.846 -8.000 13.967 1.00 85.94 88 ASP A O 1
ATOM 709 N N . SER A 1 89 ? -13.360 -8.612 12.381 1.00 74.00 89 SER A N 1
ATOM 710 C CA . SER A 1 89 ? -14.309 -9.224 11.431 1.00 74.00 89 SER A CA 1
ATOM 711 C C . SER A 1 89 ? -14.714 -10.671 11.728 1.00 74.00 89 SER A C 1
ATOM 713 O O . SER A 1 89 ? -13.873 -11.450 12.231 1.00 74.00 89 SER A O 1
#

Radius of gyration: 15.4 Å; chains: 1; bounding box: 32×17×52 Å

Foldseek 3Di:
DDPVVVVVPPFQKWWWFFAADADPVQDDQPDQEPSGTDTHSDDDPVGYDPDDPVPIDIDGPVRVVVNVVLCVVCVVVVHNGSSVVVVVD

Secondary structure (DSSP, 8-state):
--THHHHTT----EEEEE-TTS-TTS--TTS--TTTEEEESS--TTSSTT--TTT--EE-HHHHHHHHHHHHHHHHTT-SSHHHHHH--

pLDDT: mean 84.41, std 12.85, range [48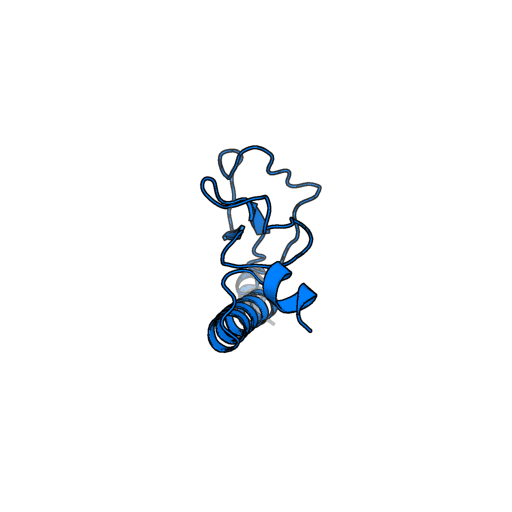.97, 97.38]